Protein AF-A0A259L006-F1 (afdb_monomer_lite)

Sequence (101 aa):
TSAARHAAAQLAAGAPDAKSAVELAAFACADAFVKICADAIQMHGGIAFTWNHPAHLYLRRARADAQLFGAPAFHREFPGPAWSRPGPQWQSPPAPGSPAH

Radius of gyration: 22.62 Å; chains: 1; bounding box: 60×54×46 Å

Secondary structure (DSSP, 8-state):
-HHHHHHHHHHHTT-TTHHHHHHHHHHHHHHHHHHHHHHHHHHHGGGGGSTT-THHHHHHHHHHHHHHHH-GGGT----S-GGGS------PPPPTTPPP-

Foldseek 3Di:
DVLCVVLVVCVVVVHPCSVVSNLVSLLVVLVVQLVVLVVVCVVVDPCCVPPNHCSVVSNVVSVVSCCVRPDCVVPDPPVDDPVPPPDPPPPDDDDPPDDDD

Structure (mmCIF, N/CA/C/O backbone):
data_AF-A0A259L006-F1
#
_entry.id   AF-A0A259L006-F1
#
loop_
_atom_site.group_PDB
_atom_site.id
_atom_site.type_symbol
_atom_site.label_atom_id
_atom_site.label_alt_id
_atom_site.label_comp_id
_atom_site.label_asym_i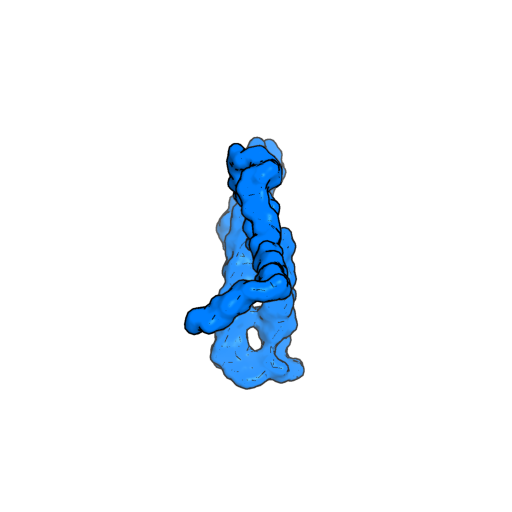d
_atom_site.label_entity_id
_atom_site.label_seq_id
_atom_site.pdbx_PDB_ins_code
_atom_site.Cartn_x
_atom_site.Cartn_y
_atom_site.Cartn_z
_atom_site.occupancy
_atom_site.B_iso_or_equiv
_atom_site.auth_seq_id
_atom_site.auth_comp_id
_atom_site.auth_asym_id
_atom_site.auth_atom_id
_atom_site.pdbx_PDB_model_num
ATOM 1 N N . THR A 1 1 ? -2.588 -10.273 4.563 1.00 69.38 1 THR A N 1
ATOM 2 C CA . THR A 1 1 ? -4.046 -10.553 4.510 1.00 69.38 1 THR A CA 1
ATOM 3 C C . THR A 1 1 ? -4.620 -11.029 5.839 1.00 69.38 1 THR A C 1
ATOM 5 O O . THR A 1 1 ? -5.730 -10.622 6.155 1.00 69.38 1 THR A O 1
ATOM 8 N N . SER A 1 2 ? -3.908 -11.828 6.647 1.00 87.75 2 SER A N 1
ATOM 9 C CA . SER A 1 2 ? -4.333 -12.179 8.018 1.00 87.75 2 SER A CA 1
ATOM 10 C C . SER A 1 2 ? -4.535 -10.948 8.912 1.00 87.75 2 SER A C 1
ATOM 12 O O . SER A 1 2 ? -5.574 -10.850 9.552 1.00 87.75 2 SER A O 1
ATOM 14 N N . ALA A 1 3 ? -3.616 -9.973 8.875 1.00 88.75 3 ALA A N 1
ATOM 15 C CA . ALA A 1 3 ? -3.749 -8.703 9.601 1.00 88.75 3 ALA A CA 1
ATOM 16 C C . ALA A 1 3 ? -5.015 -7.921 9.203 1.00 88.75 3 ALA A C 1
ATOM 18 O O . ALA A 1 3 ? -5.780 -7.514 10.067 1.00 88.75 3 ALA A O 1
ATOM 19 N N . ALA A 1 4 ? -5.298 -7.791 7.900 1.00 91.94 4 ALA A N 1
ATOM 20 C CA . ALA A 1 4 ? -6.515 -7.134 7.410 1.00 91.94 4 ALA A CA 1
ATOM 21 C C . ALA A 1 4 ? -7.801 -7.860 7.837 1.00 91.94 4 ALA A C 1
ATOM 23 O O . ALA A 1 4 ? -8.760 -7.214 8.248 1.00 91.94 4 ALA A O 1
ATOM 24 N N . ARG A 1 5 ? -7.821 -9.201 7.798 1.00 94.00 5 ARG A N 1
ATOM 25 C CA . ARG A 1 5 ? -8.962 -9.975 8.318 1.00 94.00 5 ARG A CA 1
ATOM 26 C C . ARG A 1 5 ? -9.133 -9.802 9.821 1.00 94.00 5 ARG A C 1
ATOM 28 O O . ARG A 1 5 ? -10.260 -9.669 10.280 1.00 94.00 5 ARG A O 1
ATOM 35 N N . HIS A 1 6 ? -8.035 -9.808 10.572 1.00 93.31 6 HIS A N 1
ATOM 36 C CA . HIS A 1 6 ? -8.069 -9.595 12.012 1.00 93.31 6 HIS A CA 1
ATOM 37 C C . HIS A 1 6 ? -8.628 -8.209 12.345 1.00 93.31 6 HIS A C 1
ATOM 39 O O . HIS A 1 6 ? -9.564 -8.107 13.127 1.00 93.31 6 HIS A O 1
ATOM 45 N N . ALA A 1 7 ? -8.134 -7.163 11.684 1.00 94.19 7 ALA A N 1
ATOM 46 C CA . ALA A 1 7 ? -8.640 -5.806 11.843 1.00 94.19 7 ALA A CA 1
ATOM 47 C C . ALA A 1 7 ? -10.134 -5.690 11.503 1.00 94.19 7 ALA A C 1
ATOM 49 O O . ALA A 1 7 ? -10.892 -5.100 12.267 1.00 94.19 7 ALA A O 1
ATOM 50 N N . ALA A 1 8 ? -10.578 -6.308 10.403 1.00 95.69 8 ALA A N 1
ATOM 51 C CA . ALA A 1 8 ? -11.992 -6.345 10.035 1.00 95.69 8 ALA A CA 1
ATOM 52 C C . ALA A 1 8 ? -12.853 -7.047 11.099 1.00 95.69 8 ALA A C 1
ATOM 54 O O . ALA A 1 8 ? -13.941 -6.572 11.416 1.00 95.69 8 ALA A O 1
ATOM 55 N N . ALA A 1 9 ? -12.359 -8.144 11.684 1.00 96.56 9 ALA A N 1
ATOM 56 C CA . ALA A 1 9 ? -13.048 -8.845 12.764 1.00 96.56 9 ALA A CA 1
ATOM 57 C C . ALA A 1 9 ? -13.139 -7.995 14.043 1.00 96.56 9 ALA A C 1
ATOM 59 O O . ALA A 1 9 ? -14.209 -7.921 14.640 1.00 96.56 9 ALA A O 1
ATOM 60 N N . GLN A 1 10 ? -12.057 -7.310 14.430 1.00 95.00 10 GLN A N 1
ATOM 61 C CA . GLN A 1 10 ? -12.054 -6.405 15.587 1.00 95.00 10 GLN A CA 1
ATOM 62 C C . GLN A 1 10 ? -13.016 -5.230 15.391 1.00 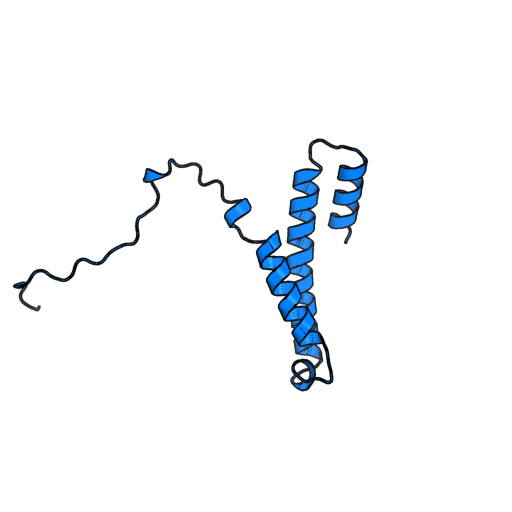95.00 10 GLN A C 1
ATOM 64 O O . GLN A 1 10 ? -13.753 -4.869 16.306 1.00 95.00 10 GLN A O 1
ATOM 69 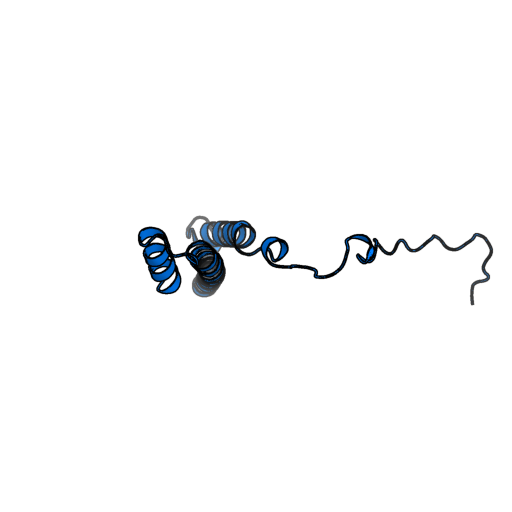N N . LEU A 1 11 ? -13.053 -4.668 14.179 1.00 95.81 11 LEU A N 1
ATOM 70 C CA . LEU A 1 11 ? -13.973 -3.591 13.824 1.00 95.81 11 LEU A CA 1
ATOM 71 C C . LEU A 1 11 ? -15.434 -4.051 13.885 1.00 95.81 11 LEU A C 1
ATOM 73 O O . LEU A 1 11 ? -16.266 -3.353 14.456 1.00 95.81 11 LEU A O 1
ATOM 77 N N . ALA A 1 12 ? -15.740 -5.238 13.355 1.00 96.88 12 ALA A N 1
ATOM 78 C CA . ALA A 1 12 ? -17.082 -5.817 13.414 1.00 96.88 12 ALA A CA 1
ATOM 79 C C . ALA A 1 12 ? -17.523 -6.151 14.851 1.00 96.88 12 ALA A C 1
ATOM 81 O O . ALA A 1 12 ? -18.702 -6.028 15.173 1.00 96.88 12 ALA A O 1
ATOM 82 N N . ALA A 1 13 ? -16.583 -6.542 15.715 1.00 96.12 13 ALA A N 1
ATOM 83 C CA . ALA A 1 13 ? -16.833 -6.814 17.128 1.00 96.12 13 ALA A CA 1
ATOM 84 C C . ALA A 1 13 ? -16.933 -5.543 17.995 1.00 96.12 13 ALA A C 1
ATOM 86 O O . ALA A 1 13 ? -17.219 -5.650 19.186 1.00 96.12 13 ALA A O 1
ATOM 87 N N . GLY A 1 14 ? -16.676 -4.353 17.434 1.00 94.94 14 GLY A N 1
ATOM 88 C CA . GLY A 1 14 ? -16.631 -3.104 18.199 1.00 94.94 14 GLY A CA 1
ATOM 89 C C . GLY A 1 14 ? -15.534 -3.097 19.267 1.00 94.94 14 GLY A C 1
ATOM 90 O O . GLY A 1 14 ? -15.699 -2.476 20.315 1.00 94.94 14 GLY A O 1
ATOM 91 N N . ALA A 1 15 ? -14.438 -3.826 19.036 1.00 94.69 15 ALA A N 1
ATOM 92 C CA . ALA A 1 15 ? -13.372 -3.969 20.013 1.00 94.69 15 ALA A CA 1
ATOM 93 C C . ALA A 1 15 ? -12.677 -2.621 20.289 1.00 94.69 15 ALA A C 1
ATOM 95 O O . ALA A 1 15 ? -12.497 -1.826 19.361 1.00 94.69 15 ALA A O 1
ATOM 96 N N . PRO A 1 16 ? -12.224 -2.374 21.532 1.00 91.06 16 PRO A N 1
ATOM 97 C CA . PRO A 1 16 ? -11.572 -1.115 21.901 1.00 91.06 16 PRO A CA 1
ATOM 98 C C . PRO A 1 16 ? -10.325 -0.822 21.049 1.00 91.06 16 PRO A C 1
ATOM 100 O O . PRO A 1 16 ? -10.092 0.325 20.674 1.00 91.06 16 PRO A O 1
ATOM 103 N N . ASP A 1 17 ? -9.593 -1.864 20.644 1.00 89.38 17 ASP A N 1
ATOM 104 C CA . ASP A 1 17 ? -8.358 -1.744 19.859 1.00 89.38 17 ASP A CA 1
ATOM 105 C C . ASP A 1 17 ? -8.580 -1.838 18.338 1.00 89.38 17 ASP A C 1
ATOM 107 O O . ASP A 1 17 ? -7.622 -1.910 17.561 1.00 89.38 17 ASP A O 1
ATOM 111 N N . ALA A 1 18 ? -9.834 -1.839 17.869 1.00 91.31 18 ALA A N 1
ATOM 112 C CA . ALA A 1 18 ? -10.153 -2.008 16.450 1.00 91.31 18 ALA A CA 1
ATOM 113 C C . ALA A 1 18 ? -9.465 -0.962 15.560 1.00 91.31 18 ALA A C 1
ATOM 115 O O . ALA A 1 18 ? -8.998 -1.288 14.468 1.00 91.31 18 ALA A O 1
ATOM 116 N N . LYS A 1 19 ? -9.352 0.281 16.042 1.00 89.94 19 LYS A N 1
ATOM 117 C CA . LYS A 1 19 ? -8.691 1.370 15.314 1.00 89.94 19 LYS A CA 1
ATOM 118 C C . LYS A 1 19 ? -7.206 1.075 15.083 1.00 89.94 19 LYS A C 1
ATOM 120 O O . LYS A 1 19 ? -6.750 1.118 13.944 1.00 89.94 19 LYS A O 1
ATOM 125 N N . SER A 1 20 ? -6.480 0.698 16.132 1.00 89.19 20 SER A N 1
ATOM 126 C CA . SER A 1 20 ? -5.056 0.356 16.041 1.00 89.19 20 SER A CA 1
ATOM 127 C C . SER A 1 20 ? -4.819 -0.895 15.194 1.00 89.19 20 SER A C 1
ATOM 129 O O . SER A 1 20 ? -3.861 -0.949 14.425 1.00 89.19 20 SER A O 1
ATOM 131 N N . ALA A 1 21 ? -5.718 -1.882 15.262 1.00 91.00 21 ALA A N 1
ATOM 132 C CA . ALA A 1 21 ? -5.656 -3.056 14.397 1.00 91.00 21 ALA A CA 1
ATOM 133 C C . ALA A 1 21 ? -5.829 -2.688 12.910 1.00 91.00 21 ALA A C 1
ATOM 135 O O . ALA A 1 21 ? -5.115 -3.226 12.062 1.00 91.00 21 ALA A O 1
ATOM 136 N N . VAL A 1 22 ? -6.742 -1.762 12.586 1.00 92.62 22 VAL A N 1
ATOM 137 C CA . VAL A 1 22 ? -6.947 -1.249 11.219 1.00 92.62 22 VAL A CA 1
ATOM 138 C C . VAL A 1 22 ? -5.734 -0.465 10.725 1.00 92.62 22 VAL A C 1
ATOM 140 O O . VAL A 1 22 ? -5.287 -0.714 9.608 1.00 92.62 22 VAL A O 1
ATOM 143 N N . GLU A 1 23 ? -5.170 0.421 11.544 1.00 90.56 23 GLU A N 1
ATOM 144 C CA . GLU A 1 23 ? -3.967 1.192 11.199 1.00 90.56 23 GLU A CA 1
ATOM 145 C C . GLU A 1 23 ? -2.772 0.269 10.920 1.00 90.56 23 GLU A C 1
ATOM 147 O O . GLU A 1 23 ? -2.146 0.358 9.862 1.00 90.56 23 GLU A O 1
ATOM 152 N N . LEU A 1 24 ? -2.519 -0.701 11.805 1.00 90.38 24 LEU A N 1
ATOM 153 C CA . LEU A 1 24 ? -1.454 -1.687 11.61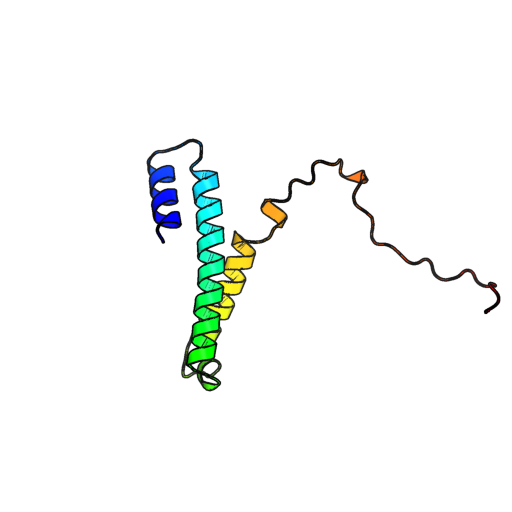7 1.00 90.38 24 LEU A CA 1
ATOM 154 C C . LEU A 1 24 ? -1.677 -2.536 10.360 1.00 90.38 24 LEU A C 1
ATOM 156 O O . LEU A 1 24 ? -0.738 -2.812 9.609 1.00 90.38 24 LEU A O 1
ATOM 160 N N . ALA A 1 25 ? -2.918 -2.960 10.114 1.00 92.50 25 ALA A N 1
ATOM 161 C CA . ALA A 1 25 ? -3.253 -3.719 8.919 1.00 92.50 25 ALA A CA 1
ATOM 162 C C . ALA A 1 25 ? -3.064 -2.893 7.640 1.00 92.50 25 ALA A C 1
ATOM 164 O O . ALA A 1 25 ? -2.574 -3.441 6.650 1.00 92.50 25 ALA A O 1
ATOM 165 N N . ALA A 1 26 ? -3.424 -1.607 7.655 1.00 90.88 26 ALA A N 1
ATOM 166 C CA . ALA A 1 26 ? -3.244 -0.697 6.531 1.00 90.88 26 ALA A CA 1
ATOM 167 C C . ALA A 1 26 ? -1.756 -0.502 6.216 1.00 90.88 26 ALA A C 1
ATOM 169 O O . ALA A 1 26 ? -1.350 -0.713 5.073 1.00 90.88 26 ALA A O 1
ATOM 170 N N . PHE A 1 27 ? -0.938 -0.225 7.237 1.00 89.69 27 PHE A N 1
ATOM 171 C CA . PHE A 1 27 ? 0.515 -0.115 7.113 1.00 89.69 27 PHE A CA 1
ATOM 172 C C . PHE A 1 27 ? 1.137 -1.392 6.526 1.00 89.69 27 PHE A C 1
ATOM 174 O O . PHE A 1 27 ? 1.784 -1.359 5.479 1.00 89.69 27 PHE A O 1
ATOM 181 N N . ALA A 1 28 ? 0.862 -2.549 7.137 1.00 90.69 28 ALA A N 1
ATOM 182 C CA . ALA A 1 28 ? 1.435 -3.822 6.705 1.00 90.69 28 ALA A CA 1
ATOM 183 C C . ALA A 1 28 ? 1.012 -4.215 5.278 1.00 90.69 28 ALA A C 1
ATOM 185 O O . ALA A 1 28 ? 1.796 -4.802 4.529 1.00 90.69 28 ALA A O 1
ATOM 186 N N . CYS A 1 29 ? -0.232 -3.918 4.885 1.00 92.50 29 CYS A N 1
ATOM 187 C CA . CYS A 1 29 ? -0.703 -4.205 3.531 1.00 92.50 29 CYS A CA 1
ATOM 188 C C . CYS A 1 29 ? -0.101 -3.246 2.497 1.00 92.50 29 CYS A C 1
ATOM 190 O O . CYS A 1 29 ? 0.225 -3.698 1.400 1.00 92.50 29 CYS A O 1
ATOM 192 N N . ALA A 1 30 ? 0.072 -1.966 2.833 1.00 91.38 30 ALA A N 1
ATOM 193 C CA . ALA A 1 30 ? 0.680 -0.986 1.939 1.00 91.38 30 ALA A CA 1
ATOM 194 C C . ALA A 1 30 ? 2.152 -1.322 1.643 1.00 91.38 30 ALA A C 1
ATOM 196 O O . ALA A 1 30 ? 2.544 -1.373 0.474 1.00 91.38 30 ALA A O 1
ATOM 197 N N . ASP A 1 31 ? 2.935 -1.666 2.670 1.00 90.44 31 ASP A N 1
ATOM 198 C CA . ASP A 1 31 ? 4.334 -2.089 2.512 1.00 90.44 31 ASP A CA 1
ATOM 199 C C . ASP A 1 31 ? 4.455 -3.349 1.645 1.00 90.44 31 ASP A C 1
ATOM 201 O O . ASP A 1 31 ? 5.248 -3.406 0.697 1.00 90.44 31 ASP A O 1
ATOM 205 N N . ALA A 1 32 ? 3.617 -4.355 1.919 1.00 93.12 32 ALA A N 1
ATOM 206 C CA . ALA A 1 32 ? 3.579 -5.574 1.117 1.00 93.12 32 ALA A CA 1
ATOM 207 C C . ALA A 1 32 ? 3.207 -5.282 -0.346 1.00 93.12 32 ALA A C 1
ATOM 209 O O . ALA A 1 32 ? 3.786 -5.872 -1.260 1.00 93.12 32 ALA A O 1
ATOM 210 N N . PHE A 1 33 ? 2.272 -4.360 -0.586 1.00 93.81 33 PHE A N 1
ATOM 211 C CA . PHE A 1 33 ? 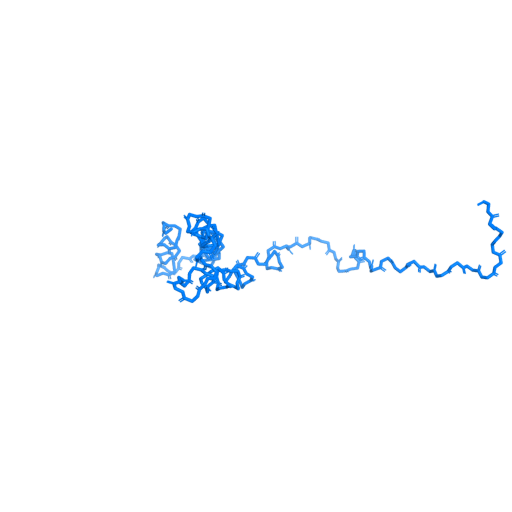1.832 -4.010 -1.932 1.00 93.81 33 PHE A CA 1
ATOM 212 C C . PHE A 1 33 ? 2.943 -3.335 -2.745 1.00 93.81 33 PHE A C 1
ATOM 214 O O . PHE A 1 33 ? 3.157 -3.704 -3.904 1.00 93.81 33 PHE A O 1
ATOM 221 N N . VAL A 1 34 ? 3.706 -2.416 -2.139 1.00 94.50 34 VAL A N 1
ATOM 222 C CA . VAL A 1 34 ? 4.873 -1.794 -2.790 1.00 94.50 34 VAL A CA 1
ATOM 223 C C . VAL A 1 34 ? 5.905 -2.854 -3.159 1.00 94.50 34 VAL A C 1
ATOM 225 O O . VAL A 1 34 ? 6.372 -2.869 -4.300 1.00 94.50 34 VAL A O 1
ATOM 228 N N . LYS A 1 35 ? 6.228 -3.760 -2.226 1.00 95.12 35 LYS A N 1
ATOM 229 C CA . LYS A 1 35 ? 7.199 -4.836 -2.459 1.00 95.12 35 LYS A CA 1
ATOM 230 C C . LYS A 1 35 ? 6.778 -5.724 -3.629 1.00 95.12 35 LYS A C 1
ATOM 232 O O . LYS A 1 35 ? 7.551 -5.900 -4.562 1.00 95.12 35 LYS A O 1
ATOM 237 N N . ILE A 1 36 ? 5.540 -6.217 -3.620 1.00 95.19 36 ILE A N 1
ATOM 238 C CA . ILE A 1 36 ? 5.026 -7.104 -4.674 1.00 95.19 36 ILE A CA 1
ATOM 239 C C . ILE A 1 36 ? 5.032 -6.402 -6.037 1.00 95.19 36 ILE A C 1
ATOM 241 O O . ILE A 1 36 ? 5.408 -7.011 -7.034 1.00 95.19 36 ILE A O 1
ATOM 245 N N . CYS A 1 37 ? 4.657 -5.119 -6.102 1.00 94.81 37 CYS A N 1
ATOM 246 C CA . CYS A 1 37 ? 4.701 -4.367 -7.359 1.00 94.81 37 CYS A CA 1
ATOM 247 C C . CYS A 1 37 ? 6.131 -4.168 -7.873 1.00 94.81 37 CYS A C 1
ATOM 249 O O . CYS A 1 37 ? 6.363 -4.230 -9.079 1.00 94.81 37 CYS A O 1
ATOM 251 N N . ALA A 1 38 ? 7.087 -3.924 -6.975 1.00 94.50 38 ALA A N 1
ATOM 252 C CA . ALA A 1 38 ? 8.495 -3.803 -7.336 1.00 94.50 38 ALA A CA 1
ATOM 253 C C . ALA A 1 38 ? 9.065 -5.143 -7.833 1.00 94.50 38 ALA A C 1
ATOM 255 O O . ALA A 1 38 ? 9.692 -5.179 -8.890 1.00 94.50 38 ALA A O 1
ATOM 256 N N . ASP A 1 39 ? 8.771 -6.242 -7.135 1.00 95.94 39 ASP A N 1
ATOM 257 C CA . ASP A 1 39 ? 9.170 -7.593 -7.538 1.00 95.94 39 ASP A CA 1
ATOM 258 C C . ASP A 1 39 ? 8.541 -7.961 -8.896 1.00 95.94 39 ASP A C 1
ATOM 260 O O . ASP A 1 39 ? 9.215 -8.501 -9.773 1.00 95.94 39 ASP A O 1
ATOM 264 N N . ALA A 1 40 ? 7.274 -7.592 -9.129 1.00 93.12 40 ALA A N 1
ATOM 265 C CA . ALA A 1 40 ? 6.612 -7.773 -10.420 1.00 93.12 40 ALA A CA 1
ATOM 266 C C . ALA A 1 40 ? 7.335 -7.029 -11.548 1.00 93.12 40 ALA A C 1
ATOM 268 O O . ALA A 1 40 ? 7.560 -7.606 -12.609 1.00 93.12 40 ALA A O 1
ATOM 269 N N . ILE A 1 41 ? 7.755 -5.782 -11.323 1.00 93.81 41 ILE A N 1
ATOM 270 C CA . ILE A 1 41 ? 8.556 -5.043 -12.306 1.00 93.81 41 ILE A CA 1
ATOM 271 C C . ILE A 1 41 ? 9.879 -5.754 -12.583 1.00 93.81 41 ILE A C 1
ATOM 273 O O . ILE A 1 41 ? 10.250 -5.918 -13.744 1.00 93.81 41 ILE A O 1
ATOM 277 N N . GLN A 1 42 ? 10.556 -6.227 -11.537 1.00 93.69 42 GLN A N 1
ATOM 278 C CA . GLN A 1 42 ? 11.834 -6.914 -11.676 1.00 93.69 42 GLN A CA 1
ATOM 279 C C . GLN A 1 42 ? 11.713 -8.212 -12.489 1.00 93.69 42 GLN A C 1
ATOM 281 O O . GLN A 1 42 ? 12.557 -8.474 -13.342 1.00 93.69 42 GLN A O 1
ATOM 286 N N . MET A 1 43 ? 10.651 -8.997 -12.274 1.00 93.06 43 MET A N 1
ATOM 287 C CA . MET A 1 43 ? 10.401 -10.244 -13.011 1.00 93.06 43 MET A CA 1
ATOM 288 C C . MET A 1 43 ? 10.113 -10.021 -14.502 1.00 93.06 43 MET A C 1
ATOM 290 O O . MET A 1 43 ? 10.508 -10.835 -15.331 1.00 93.06 43 MET A O 1
ATOM 294 N N . HIS A 1 44 ? 9.431 -8.927 -14.852 1.00 90.50 44 HIS A N 1
ATOM 295 C CA . HIS A 1 44 ? 9.046 -8.629 -16.237 1.00 90.50 44 HIS A CA 1
ATOM 296 C C . HIS A 1 44 ? 10.097 -7.797 -16.997 1.00 90.50 44 HIS A C 1
ATOM 298 O O . HIS A 1 44 ? 9.984 -7.616 -18.213 1.00 90.50 44 HIS A O 1
ATOM 304 N N . GLY A 1 45 ? 11.113 -7.270 -16.307 1.00 86.38 45 GLY A N 1
ATOM 305 C CA . GLY A 1 45 ? 12.156 -6.437 -16.903 1.00 86.38 45 GLY A CA 1
ATOM 306 C C . GLY A 1 45 ? 11.600 -5.166 -17.559 1.00 86.38 45 GLY A C 1
ATOM 307 O O . GLY A 1 45 ? 10.610 -4.587 -17.110 1.00 86.38 45 GLY A O 1
ATOM 308 N N . GLY A 1 46 ? 12.220 -4.719 -18.655 1.00 83.88 46 GLY A N 1
ATOM 309 C CA . GLY A 1 46 ? 11.852 -3.464 -19.330 1.00 83.88 46 GLY A CA 1
ATOM 310 C C . GLY A 1 46 ? 10.392 -3.390 -19.804 1.00 83.88 46 GLY A C 1
ATOM 311 O O . GLY A 1 46 ? 9.824 -2.300 -19.853 1.00 83.88 46 GLY A O 1
ATOM 312 N N . ILE A 1 47 ? 9.747 -4.534 -20.075 1.00 87.62 47 ILE A N 1
ATOM 313 C CA . ILE A 1 47 ? 8.342 -4.597 -20.518 1.00 87.62 47 ILE A CA 1
ATOM 314 C C . ILE A 1 47 ? 7.390 -4.095 -19.427 1.00 87.62 47 ILE A C 1
ATOM 316 O O . ILE A 1 47 ? 6.343 -3.529 -19.746 1.00 87.62 47 ILE A O 1
ATOM 320 N N . ALA A 1 48 ? 7.764 -4.208 -18.150 1.00 84.69 48 ALA A N 1
ATOM 321 C CA . ALA A 1 48 ? 6.941 -3.759 -17.030 1.00 84.69 48 ALA A CA 1
ATOM 322 C C . ALA A 1 48 ? 6.633 -2.251 -17.045 1.00 84.69 48 ALA A C 1
ATOM 324 O O . ALA A 1 48 ? 5.635 -1.817 -16.465 1.00 84.69 48 ALA A O 1
ATOM 325 N N . PHE A 1 49 ? 7.480 -1.465 -17.717 1.00 78.50 49 PHE A N 1
ATOM 326 C CA . PHE A 1 49 ? 7.338 -0.019 -17.904 1.00 78.50 49 PHE A CA 1
ATOM 327 C C . PHE A 1 49 ? 6.736 0.370 -19.260 1.00 78.50 49 PHE A C 1
ATOM 329 O O . PHE A 1 49 ? 6.652 1.554 -19.580 1.00 78.50 49 PHE A O 1
ATOM 336 N N . THR A 1 50 ? 6.308 -0.608 -20.056 1.00 84.69 50 THR A N 1
ATOM 337 C CA . THR A 1 50 ? 5.636 -0.374 -21.338 1.00 84.69 50 THR A CA 1
ATOM 338 C C . THR A 1 50 ? 4.120 -0.486 -21.196 1.00 84.69 50 THR A C 1
ATOM 340 O O . THR A 1 50 ? 3.608 -1.056 -20.233 1.00 84.69 50 THR A O 1
ATOM 343 N N . TRP A 1 51 ? 3.391 -0.003 -22.204 1.00 74.00 51 TRP A N 1
ATOM 344 C CA . TRP A 1 51 ? 1.928 -0.114 -22.296 1.00 74.00 51 TRP A CA 1
ATOM 345 C C . TRP A 1 51 ? 1.405 -1.556 -22.298 1.00 74.00 51 TRP A C 1
ATOM 347 O O . TRP A 1 51 ? 0.229 -1.781 -22.030 1.00 74.00 51 TRP A O 1
ATOM 357 N N . ASN A 1 52 ? 2.274 -2.534 -22.552 1.00 78.06 52 ASN A N 1
ATOM 358 C CA . ASN A 1 52 ? 1.907 -3.943 -22.621 1.00 78.06 52 ASN A CA 1
ATOM 359 C C . ASN A 1 52 ? 1.765 -4.599 -21.241 1.00 78.06 52 ASN A C 1
ATOM 361 O O . ASN A 1 52 ? 1.209 -5.691 -21.149 1.00 78.06 52 ASN A O 1
ATOM 365 N N . HIS A 1 53 ? 2.252 -3.963 -20.167 1.00 81.75 53 HIS A N 1
ATOM 366 C CA . HIS A 1 53 ? 2.101 -4.498 -18.817 1.00 81.75 53 HIS A CA 1
ATOM 367 C C . HIS A 1 53 ? 1.732 -3.408 -17.796 1.00 81.75 53 HIS A C 1
ATOM 369 O O . HIS A 1 53 ? 2.497 -2.464 -17.603 1.00 81.75 53 HIS A O 1
ATOM 375 N N . PRO A 1 54 ? 0.602 -3.532 -17.071 1.00 85.94 54 PRO A N 1
ATOM 376 C CA . PRO A 1 54 ? 0.158 -2.505 -16.123 1.00 85.94 54 PRO A CA 1
ATOM 377 C C . PRO A 1 54 ? 0.967 -2.432 -14.813 1.00 85.94 54 PRO A C 1
ATOM 379 O O . PRO A 1 54 ? 0.614 -1.638 -13.941 1.00 85.94 54 PRO A O 1
ATOM 382 N N . ALA A 1 55 ? 2.038 -3.217 -14.629 1.00 88.19 55 ALA A N 1
ATOM 383 C CA . ALA A 1 55 ? 2.812 -3.255 -13.378 1.00 88.19 55 ALA A CA 1
ATOM 384 C C . ALA A 1 55 ? 3.290 -1.873 -12.903 1.00 88.19 55 ALA A C 1
ATOM 386 O O . ALA A 1 55 ? 3.206 -1.558 -11.714 1.00 88.19 55 ALA A O 1
ATOM 387 N N . HIS A 1 56 ? 3.721 -1.009 -13.822 1.00 88.31 56 HIS A N 1
ATOM 388 C CA . HIS A 1 56 ? 4.130 0.356 -13.494 1.00 88.31 56 HIS A CA 1
ATOM 389 C C . HIS A 1 56 ? 2.982 1.230 -12.946 1.00 88.31 56 HIS A C 1
ATOM 391 O O . HIS A 1 56 ? 3.234 2.115 -12.126 1.00 88.31 56 HIS A O 1
ATOM 397 N N . LEU A 1 57 ? 1.725 0.984 -13.342 1.00 93.94 57 LEU A N 1
ATOM 398 C CA . LEU A 1 57 ? 0.552 1.674 -12.787 1.00 93.94 57 LEU A CA 1
ATOM 399 C C . LEU A 1 57 ? 0.284 1.219 -11.349 1.00 93.94 57 LEU A C 1
ATOM 401 O O . LEU A 1 57 ? 0.047 2.051 -10.471 1.00 93.94 57 LEU A O 1
ATOM 405 N N . TYR A 1 58 ? 0.390 -0.087 -11.091 1.00 93.69 58 TYR A N 1
ATOM 406 C CA . TYR A 1 58 ? 0.231 -0.639 -9.746 1.00 93.69 58 TYR A CA 1
ATOM 407 C C . TYR A 1 58 ? 1.325 -0.162 -8.794 1.00 93.69 58 TYR A C 1
ATOM 409 O O . TYR A 1 58 ? 1.008 0.196 -7.665 1.00 93.69 58 TYR A O 1
ATOM 417 N N . LEU A 1 59 ? 2.577 -0.037 -9.249 1.00 93.69 59 LEU A N 1
ATOM 418 C CA . LEU A 1 59 ? 3.639 0.526 -8.413 1.00 93.69 59 LEU A CA 1
ATOM 419 C C . LEU A 1 59 ? 3.364 1.991 -8.035 1.00 93.69 59 LEU A C 1
ATOM 421 O O . LEU A 1 59 ? 3.604 2.386 -6.894 1.00 93.69 59 LEU A O 1
ATOM 425 N N . ARG A 1 60 ? 2.850 2.810 -8.964 1.00 94.12 60 ARG A N 1
ATOM 426 C CA . ARG A 1 60 ? 2.466 4.202 -8.660 1.00 94.12 60 ARG A CA 1
ATOM 427 C C . ARG A 1 60 ? 1.360 4.254 -7.609 1.00 94.12 60 ARG A C 1
ATOM 429 O O . ARG A 1 60 ? 1.477 5.019 -6.656 1.00 94.12 60 ARG A O 1
ATOM 436 N N . ARG A 1 61 ? 0.332 3.413 -7.756 1.00 94.81 61 ARG A N 1
ATOM 437 C CA . ARG A 1 61 ? -0.755 3.299 -6.777 1.00 94.81 61 ARG A CA 1
ATOM 438 C C . ARG A 1 61 ? -0.246 2.829 -5.418 1.00 94.81 61 ARG A C 1
ATOM 440 O O . ARG A 1 61 ? -0.513 3.490 -4.428 1.00 94.81 61 ARG A O 1
ATOM 447 N N . ALA A 1 62 ? 0.543 1.759 -5.378 1.00 93.31 62 ALA A N 1
ATOM 448 C CA . ALA A 1 62 ? 1.091 1.218 -4.138 1.00 93.31 62 ALA A CA 1
ATOM 449 C C . ALA A 1 62 ? 1.914 2.262 -3.372 1.00 93.31 62 ALA A C 1
ATOM 451 O O . ALA A 1 62 ? 1.806 2.370 -2.156 1.00 93.31 62 ALA A O 1
ATOM 452 N N . ARG A 1 63 ? 2.698 3.081 -4.084 1.00 92.69 63 ARG A N 1
ATOM 453 C CA . ARG A 1 63 ? 3.445 4.192 -3.478 1.00 92.69 63 ARG A CA 1
ATOM 454 C C . ARG A 1 63 ? 2.532 5.290 -2.934 1.00 92.69 63 ARG A C 1
ATOM 456 O O . ARG A 1 63 ? 2.828 5.823 -1.871 1.00 92.69 63 ARG A O 1
ATOM 463 N N . ALA A 1 64 ? 1.449 5.625 -3.634 1.00 92.12 64 ALA A N 1
ATOM 464 C CA . ALA A 1 64 ? 0.459 6.580 -3.137 1.00 92.12 64 ALA A CA 1
ATOM 465 C C . ALA A 1 64 ? -0.263 6.046 -1.886 1.00 92.12 64 ALA A C 1
ATOM 467 O O . ALA A 1 64 ? -0.363 6.757 -0.889 1.00 92.12 64 ALA A O 1
ATOM 468 N N . ASP A 1 65 ? -0.672 4.775 -1.903 1.00 89.25 65 ASP A N 1
ATOM 469 C CA . ASP A 1 65 ? -1.310 4.101 -0.769 1.00 89.25 65 ASP A CA 1
ATOM 470 C C . ASP A 1 65 ? -0.359 4.052 0.444 1.00 89.25 65 ASP A C 1
ATOM 472 O O . ASP A 1 65 ? -0.759 4.359 1.564 1.00 89.25 65 ASP A O 1
ATOM 476 N N . ALA A 1 66 ? 0.930 3.764 0.234 1.00 88.81 66 ALA A N 1
ATOM 477 C CA . ALA A 1 66 ? 1.938 3.786 1.295 1.00 88.81 66 ALA A CA 1
ATOM 478 C C . ALA A 1 66 ? 2.172 5.184 1.892 1.00 88.81 66 ALA A C 1
ATOM 480 O O . ALA A 1 66 ? 2.447 5.298 3.081 1.00 88.81 66 ALA A O 1
ATOM 481 N N . GLN A 1 67 ? 2.030 6.264 1.119 1.00 87.62 67 GLN A N 1
ATOM 482 C CA . GLN A 1 67 ? 2.071 7.622 1.680 1.00 87.62 67 GLN A CA 1
ATOM 483 C C . GLN A 1 67 ? 0.831 7.921 2.529 1.00 87.62 67 GLN A C 1
ATOM 485 O O . GLN A 1 67 ? 0.942 8.559 3.573 1.00 87.62 67 GLN A O 1
ATOM 490 N N . LEU A 1 68 ? -0.337 7.433 2.105 1.00 84.88 68 LEU A N 1
ATOM 491 C CA . LEU A 1 68 ? -1.598 7.636 2.814 1.00 84.88 68 LEU A CA 1
ATOM 492 C C . LEU A 1 68 ? -1.668 6.841 4.129 1.00 84.88 68 LEU A C 1
ATOM 494 O O . LEU A 1 68 ? -2.205 7.342 5.112 1.00 84.88 68 LEU A O 1
ATOM 498 N N . PHE A 1 69 ? -1.114 5.626 4.151 1.00 78.12 69 PHE A N 1
ATOM 499 C CA . PHE A 1 69 ? -1.215 4.695 5.285 1.00 78.12 69 PHE A CA 1
ATOM 500 C C . PHE A 1 69 ? 0.094 4.481 6.059 1.00 78.12 69 PHE A C 1
ATOM 502 O O . PHE A 1 69 ? 0.095 3.786 7.071 1.00 78.12 69 PHE A O 1
ATOM 509 N N . GLY A 1 70 ? 1.210 5.044 5.592 1.00 62.53 70 GLY A N 1
ATOM 510 C CA . GLY A 1 70 ? 2.553 4.770 6.112 1.00 62.53 70 GLY A CA 1
ATOM 511 C C . GLY A 1 70 ? 3.450 5.995 6.273 1.00 62.53 70 GLY A C 1
ATOM 512 O O . GLY A 1 70 ? 4.651 5.837 6.489 1.00 62.53 70 GLY A O 1
ATOM 513 N N . ALA A 1 71 ? 2.915 7.220 6.223 1.00 54.78 71 ALA A N 1
ATOM 514 C CA . ALA A 1 71 ? 3.682 8.380 6.665 1.00 54.78 71 ALA A CA 1
ATOM 515 C C . ALA A 1 71 ? 3.947 8.276 8.187 1.00 54.78 71 ALA A C 1
ATOM 517 O O . ALA A 1 71 ? 2.996 8.300 8.974 1.00 54.78 71 ALA A O 1
ATOM 518 N N . PRO A 1 72 ? 5.218 8.278 8.647 1.00 48.53 72 PRO A N 1
ATOM 519 C CA . PRO A 1 72 ? 5.568 8.322 10.075 1.00 48.53 72 PRO A CA 1
ATOM 520 C C . PRO A 1 72 ? 4.986 9.536 10.816 1.00 48.53 72 PRO A C 1
ATOM 522 O O . PRO A 1 72 ? 5.032 9.598 12.042 1.00 48.53 72 PRO A O 1
ATOM 525 N N . ALA A 1 73 ? 4.457 10.511 10.072 1.00 49.06 73 ALA A N 1
ATOM 526 C CA . ALA A 1 73 ? 3.789 11.694 10.588 1.00 49.06 73 ALA A CA 1
ATOM 527 C C . ALA A 1 73 ? 2.530 11.378 11.416 1.00 49.06 73 ALA A C 1
ATOM 529 O O . ALA A 1 73 ? 2.163 12.203 12.243 1.00 49.06 73 ALA A O 1
ATOM 530 N N . PHE A 1 74 ? 1.907 10.204 11.247 1.00 47.81 74 PHE A N 1
ATOM 531 C CA . PHE A 1 74 ? 0.747 9.806 12.057 1.00 47.81 74 PHE A CA 1
ATOM 532 C C . PHE A 1 74 ? 1.099 9.065 13.358 1.00 47.81 74 PHE A C 1
ATOM 534 O O . PHE A 1 74 ? 0.243 8.958 14.230 1.00 47.81 74 PHE A O 1
ATOM 541 N N . HIS A 1 75 ? 2.347 8.606 13.529 1.00 49.53 75 HIS A N 1
ATOM 542 C CA . HIS A 1 75 ? 2.747 7.784 14.686 1.00 49.53 75 HIS A CA 1
ATOM 543 C C . HIS A 1 75 ? 4.014 8.252 15.415 1.00 49.53 75 HIS A C 1
ATOM 545 O O . HIS A 1 75 ? 4.404 7.644 16.410 1.00 49.53 75 HIS A O 1
ATOM 551 N N . ARG A 1 76 ? 4.666 9.339 14.983 1.00 47.78 76 ARG A N 1
ATOM 552 C CA . ARG A 1 76 ? 5.666 10.005 15.827 1.00 47.78 76 ARG A CA 1
ATOM 553 C C . ARG A 1 76 ? 4.964 10.907 16.831 1.00 47.78 76 ARG A C 1
ATOM 555 O O . ARG A 1 76 ? 4.836 12.107 16.607 1.00 47.78 76 ARG A O 1
ATOM 562 N N . GLU A 1 77 ? 4.593 10.341 17.974 1.00 51.81 77 GLU A N 1
ATOM 563 C CA . GLU A 1 77 ? 4.653 11.131 19.198 1.00 51.81 77 GLU A CA 1
ATOM 564 C C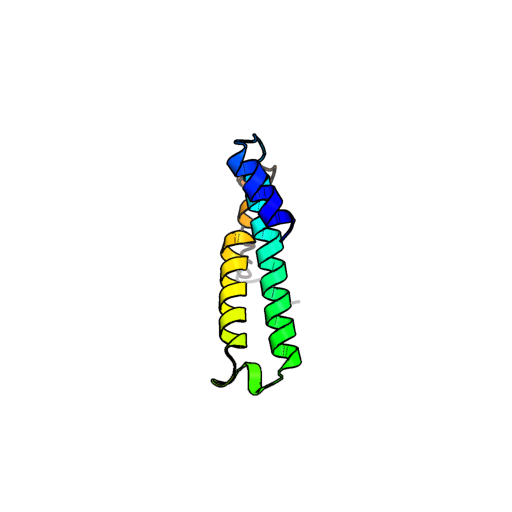 . GLU A 1 77 ? 6.103 11.586 19.373 1.00 51.81 77 GLU A C 1
ATOM 566 O O . GLU A 1 77 ? 7.021 10.789 19.566 1.00 51.81 77 GLU A O 1
ATOM 571 N N . PHE A 1 78 ? 6.321 12.889 19.243 1.00 55.50 78 PHE A N 1
ATOM 572 C CA . PHE A 1 78 ? 7.467 13.520 19.865 1.00 55.50 78 PHE A CA 1
ATOM 573 C C . PHE A 1 78 ? 7.037 13.837 21.306 1.00 55.50 78 PHE A C 1
ATOM 575 O O . PHE A 1 78 ? 6.172 14.692 21.483 1.00 55.50 78 PHE A O 1
ATOM 582 N N . PRO A 1 79 ? 7.590 13.176 22.339 1.00 60.22 79 PRO A N 1
ATOM 583 C CA . PRO A 1 79 ? 7.183 13.382 23.735 1.00 60.22 79 PRO A CA 1
ATOM 584 C C . PRO A 1 79 ? 7.637 14.734 24.319 1.00 60.22 79 PRO A C 1
ATOM 586 O O . PRO A 1 79 ? 7.474 14.983 25.511 1.00 60.22 79 PRO A O 1
ATOM 589 N N . GLY A 1 80 ? 8.245 15.602 23.506 1.00 64.62 80 GLY A N 1
ATOM 590 C CA . GLY A 1 80 ? 8.759 16.896 23.929 1.00 64.62 80 GLY A CA 1
ATOM 591 C C . GLY A 1 80 ? 7.854 18.062 23.513 1.00 64.62 80 GLY A C 1
ATOM 592 O O . GLY A 1 80 ? 7.143 17.994 22.510 1.00 64.62 80 GLY A O 1
ATOM 593 N N . PRO A 1 81 ? 7.881 19.172 24.253 1.00 66.31 81 PRO A N 1
ATOM 594 C CA . PRO A 1 81 ? 7.125 20.366 23.903 1.00 66.31 81 PRO A CA 1
ATOM 595 C C . PRO A 1 81 ? 7.603 20.980 22.572 1.00 66.31 81 PRO A C 1
ATOM 597 O O . PRO A 1 81 ? 8.776 20.911 22.208 1.00 66.31 81 PRO A O 1
ATOM 600 N N . ALA A 1 82 ? 6.685 21.619 21.839 1.00 61.84 82 ALA A N 1
ATOM 601 C CA . ALA A 1 82 ? 6.889 22.101 20.464 1.00 61.84 82 ALA A CA 1
ATOM 602 C C . ALA A 1 82 ? 8.086 23.061 20.260 1.00 61.84 82 ALA A C 1
ATOM 604 O O . ALA A 1 82 ? 8.556 23.228 19.134 1.00 61.84 82 ALA A O 1
ATOM 605 N N . TRP A 1 83 ? 8.605 23.668 21.330 1.00 61.81 83 TRP A N 1
ATOM 606 C CA . TRP A 1 83 ? 9.774 24.552 21.302 1.00 61.81 83 TRP A CA 1
ATOM 607 C C . TRP A 1 83 ? 11.113 23.808 21.187 1.00 61.81 83 TRP A C 1
ATOM 609 O O . TRP A 1 83 ? 12.115 24.422 20.835 1.00 61.81 83 TRP A O 1
ATOM 619 N N . SER A 1 84 ? 11.154 22.498 21.455 1.00 67.50 84 SER A N 1
ATOM 620 C CA . SER A 1 84 ? 12.381 21.688 21.385 1.00 67.50 84 SER A CA 1
ATOM 621 C C . SER A 1 84 ? 12.727 21.239 19.962 1.00 67.50 84 SER A C 1
ATOM 623 O O . SER A 1 84 ? 13.711 20.529 19.753 1.00 67.50 84 SER A O 1
ATOM 625 N N . ARG A 1 85 ? 11.910 21.614 18.971 1.00 61.88 85 ARG A N 1
ATOM 626 C CA . ARG A 1 85 ? 12.156 21.287 17.569 1.00 61.88 85 ARG A CA 1
ATOM 627 C C . ARG A 1 85 ? 13.371 22.095 17.097 1.00 61.88 85 ARG A C 1
ATOM 629 O O . ARG A 1 85 ? 13.281 23.323 17.108 1.00 61.88 85 ARG A O 1
ATOM 636 N N . PRO A 1 86 ? 14.484 21.469 16.666 1.00 62.97 86 PRO A N 1
ATOM 637 C CA . PRO A 1 86 ? 15.580 22.226 16.084 1.00 62.97 86 PRO A CA 1
ATOM 638 C C . PRO A 1 86 ? 15.030 22.965 14.863 1.00 62.97 86 PRO A C 1
ATOM 640 O O . PRO A 1 86 ? 14.516 22.355 13.921 1.00 62.97 86 PRO A O 1
ATOM 643 N N . GLY A 1 87 ? 15.038 24.297 14.939 1.00 68.00 87 GLY A N 1
ATOM 644 C CA . GLY A 1 87 ? 14.658 25.151 13.824 1.00 68.00 87 GLY A CA 1
ATOM 645 C C . GLY A 1 87 ? 15.556 24.874 12.616 1.00 68.00 87 GLY A C 1
ATOM 646 O O . GLY A 1 87 ? 16.636 24.295 12.772 1.00 68.00 87 GLY A O 1
ATOM 647 N N . PRO A 1 88 ? 15.134 25.260 11.401 1.00 61.38 88 PRO A N 1
ATOM 648 C CA . PRO A 1 88 ? 16.030 25.234 10.253 1.00 61.38 88 PRO A CA 1
ATOM 649 C C . PRO A 1 88 ? 17.316 25.973 10.634 1.00 61.38 88 PRO A C 1
ATOM 651 O O . PRO A 1 88 ? 17.274 27.136 11.035 1.00 61.38 88 PRO A O 1
ATOM 654 N N . GLN A 1 89 ? 18.438 25.257 10.576 1.00 62.81 89 GLN A N 1
ATOM 655 C CA . GLN A 1 89 ? 19.774 25.792 10.818 1.00 62.81 89 GLN A CA 1
ATOM 656 C C . GLN A 1 89 ? 20.108 26.734 9.661 1.00 62.81 89 GLN A C 1
ATOM 658 O O . GLN A 1 89 ? 20.740 26.358 8.676 1.00 62.81 89 GLN A O 1
ATOM 663 N N . TRP A 1 90 ? 19.590 27.957 9.759 1.00 56.59 90 TRP A N 1
ATOM 664 C CA . TRP A 1 90 ? 19.983 29.070 8.921 1.00 56.59 90 TRP A CA 1
ATOM 665 C C . TRP A 1 90 ? 21.445 29.366 9.232 1.00 56.59 90 TRP A C 1
ATOM 667 O O . TRP A 1 90 ? 21.774 29.903 10.288 1.00 56.59 90 TRP A O 1
ATOM 677 N N . GLN A 1 91 ? 22.331 28.969 8.322 1.00 63.53 91 GLN A N 1
ATOM 678 C CA . GLN A 1 91 ? 23.702 29.455 8.315 1.00 63.53 91 GLN A CA 1
ATOM 679 C C . GLN A 1 91 ? 23.621 30.956 8.044 1.00 63.53 91 GLN A C 1
ATOM 681 O O . GLN A 1 91 ? 23.252 31.372 6.945 1.00 63.53 91 GLN A O 1
ATOM 686 N N . SER A 1 92 ? 23.889 31.772 9.062 1.00 62.19 92 SER A N 1
ATOM 687 C CA . SER A 1 92 ? 24.023 33.213 8.871 1.00 62.19 92 SER A CA 1
ATOM 688 C C . SER A 1 92 ? 25.130 33.466 7.842 1.00 62.19 92 SER A C 1
ATOM 690 O O . SER A 1 92 ? 26.178 32.818 7.928 1.00 62.19 92 SER A O 1
ATOM 692 N N . PRO A 1 93 ? 24.937 34.378 6.873 1.00 62.69 93 PRO A N 1
ATOM 693 C CA . PRO A 1 93 ? 26.020 34.761 5.980 1.00 62.69 93 PRO A CA 1
ATOM 694 C C . PRO A 1 93 ? 27.206 35.276 6.814 1.00 62.69 93 PRO A C 1
ATOM 696 O O . PRO A 1 93 ? 26.982 35.923 7.845 1.00 62.69 93 PRO A O 1
ATOM 699 N N . PRO A 1 94 ? 28.457 34.980 6.416 1.00 66.19 94 PRO A N 1
ATOM 700 C CA . PRO A 1 94 ? 29.624 35.442 7.153 1.00 66.19 94 PRO A CA 1
ATOM 701 C C . PRO A 1 94 ? 29.603 36.971 7.247 1.00 66.19 94 PRO A C 1
ATOM 703 O O . PRO A 1 94 ? 29.270 37.660 6.279 1.00 66.19 94 PRO A O 1
ATOM 706 N N . ALA A 1 95 ? 29.935 37.498 8.428 1.00 66.81 95 ALA A N 1
ATOM 707 C CA . ALA A 1 95 ? 30.000 38.935 8.647 1.00 66.81 95 ALA A CA 1
ATOM 708 C C . ALA A 1 95 ? 30.993 39.572 7.653 1.00 66.81 95 ALA A C 1
ATOM 710 O O . ALA A 1 95 ? 32.070 39.006 7.429 1.00 66.81 95 ALA A O 1
ATOM 711 N N . PRO A 1 96 ? 30.672 40.734 7.055 1.00 57.56 96 PRO A N 1
ATOM 712 C CA . PRO A 1 96 ? 31.604 41.424 6.175 1.00 57.56 96 PRO A CA 1
ATOM 713 C C . PRO A 1 96 ? 32.832 41.852 6.991 1.00 57.56 96 PRO A C 1
ATOM 715 O O . PRO A 1 96 ? 32.756 42.788 7.781 1.00 57.56 96 PRO A O 1
ATOM 718 N N . GLY A 1 97 ? 33.950 41.136 6.823 1.00 64.94 97 GLY A N 1
ATOM 719 C CA . GLY A 1 97 ? 35.238 41.491 7.429 1.00 64.94 97 GLY A CA 1
ATOM 720 C C . GLY A 1 97 ? 36.034 40.376 8.115 1.00 64.94 97 GLY A C 1
ATOM 721 O O . GLY A 1 97 ? 37.107 40.675 8.634 1.00 64.94 97 GLY A O 1
ATOM 722 N N . SER A 1 98 ? 35.592 39.114 8.135 1.00 58.06 98 SER A N 1
ATOM 723 C CA . SER A 1 98 ? 36.460 38.038 8.649 1.00 58.06 98 SER A CA 1
ATOM 724 C C . SER A 1 98 ? 37.600 37.728 7.664 1.00 58.06 98 SER A C 1
ATOM 726 O O . SER A 1 98 ? 37.316 37.444 6.498 1.00 58.06 98 SER A O 1
ATOM 728 N N . PRO A 1 99 ? 38.879 37.761 8.093 1.00 55.69 99 PRO A N 1
ATOM 729 C CA . PRO A 1 99 ? 39.991 37.369 7.239 1.00 55.69 99 PRO A CA 1
ATOM 730 C C . PRO A 1 99 ? 39.916 35.867 6.950 1.00 55.69 99 PRO A C 1
ATOM 732 O O . PRO A 1 99 ? 39.728 35.056 7.859 1.00 55.69 99 PRO A O 1
ATOM 735 N N . ALA A 1 100 ? 40.046 35.514 5.672 1.00 55.81 100 ALA A N 1
ATOM 736 C CA . ALA A 1 100 ? 40.225 34.137 5.240 1.00 55.81 100 ALA A CA 1
ATOM 737 C C . ALA A 1 100 ? 41.544 33.603 5.822 1.00 55.81 100 ALA A C 1
ATOM 739 O O . ALA A 1 100 ? 42.602 34.189 5.582 1.00 55.81 100 ALA A O 1
ATOM 740 N N . HIS A 1 101 ? 41.455 32.527 6.601 1.00 51.06 101 HIS A N 1
ATOM 741 C CA . HIS A 1 101 ? 42.584 31.656 6.914 1.00 51.06 101 HIS A CA 1
ATOM 742 C C . HIS A 1 101 ? 42.632 30.510 5.908 1.00 51.06 101 HIS A C 1
ATOM 744 O O . HIS A 1 101 ? 41.538 30.029 5.528 1.00 51.06 101 HIS A O 1
#

pLDDT: mean 80.46, std 15.67, range [47.78, 96.88]